Protein AF-A0A369UGN6-F1 (afdb_monomer)

Radius of gyration: 40.47 Å; Cα contacts (8 Å, |Δi|>4): 40; chains: 1; bounding box: 70×68×97 Å

InterPro domains:
  IPR021104 KfrA, N-terminal DNA-binding domain [PF11740] (6-110)

pLDDT: mean 73.73, std 23.15, range [31.53, 98.19]

Secondary structure (DSSP, 8-state):
---PPPHHHHHHHHHHHHHTT----HHHHHHHHS---HHHHHHHHHHHHHHHHHHHHHHHS--S--HHHHHHHHHHHHHHHHHHHHHHHHHHHHHHHHHHHHHHHHHHHHHHHHHHS---------------PPP--TT----S--S--SS------STT------------

Solvent-accessible surface area (backbone atoms only — not comparable to full-atom values): 11124 Å² total; per-residue (Å²): 132,86,84,73,77,53,64,66,60,53,45,52,47,37,50,54,30,48,75,71,76,38,83,73,41,65,67,59,46,36,67,74,63,74,58,70,57,69,71,58,48,46,55,46,50,51,52,44,51,52,55,48,52,50,51,49,49,56,66,67,51,59,74,82,65,54,68,66,60,56,51,52,52,51,50,53,50,52,51,52,50,54,50,52,52,51,53,52,50,53,54,52,50,51,53,51,50,53,51,51,51,55,53,49,49,56,51,48,53,52,51,52,50,57,68,71,48,73,84,74,69,77,75,72,77,79,74,75,94,63,100,66,83,80,81,84,65,92,86,64,93,72,79,94,73,90,84,76,89,85,68,96,70,83,87,78,93,63,102,81,79,88,77,87,79,87,78,87,80,81,88,131

Structure (mmCIF, N/CA/C/O backbone):
data_AF-A0A369UGN6-F1
#
_entry.id   AF-A0A369UGN6-F1
#
loop_
_atom_site.group_PDB
_atom_site.id
_atom_site.type_symbol
_atom_site.label_atom_id
_atom_site.label_alt_id
_atom_site.label_comp_id
_atom_site.label_asym_id
_atom_site.label_entity_id
_atom_site.label_seq_id
_atom_site.pdbx_PDB_ins_code
_atom_site.Cartn_x
_atom_site.Cartn_y
_atom_site.Cartn_z
_atom_site.occupancy
_atom_site.B_iso_or_equiv
_atom_site.auth_seq_id
_atom_site.auth_comp_id
_atom_site.auth_asym_id
_atom_site.auth_atom_id
_atom_site.pdbx_PDB_model_num
ATOM 1 N N . MET A 1 1 ? -44.239 6.455 19.310 1.00 40.25 1 MET A N 1
ATOM 2 C CA . MET A 1 1 ? -43.033 6.212 20.136 1.00 40.25 1 MET A CA 1
ATOM 3 C C . MET A 1 1 ? -41.818 6.667 19.340 1.00 40.25 1 MET A C 1
ATOM 5 O O . MET A 1 1 ? -41.743 6.279 18.177 1.00 40.25 1 MET A O 1
ATOM 9 N N . PRO A 1 2 ? -40.906 7.496 19.875 1.00 49.09 2 PRO A N 1
ATOM 10 C CA . PRO A 1 2 ? -39.708 7.863 19.132 1.00 49.09 2 PRO A CA 1
ATOM 11 C C . PRO A 1 2 ? -38.795 6.634 19.076 1.00 49.09 2 PRO A C 1
ATOM 13 O O . PRO A 1 2 ? -38.383 6.126 20.117 1.00 49.09 2 PRO A O 1
ATOM 16 N N . ARG A 1 3 ? -38.507 6.122 17.874 1.00 63.69 3 ARG A N 1
ATOM 17 C CA . ARG A 1 3 ? -37.466 5.102 17.685 1.00 63.69 3 ARG A CA 1
ATOM 18 C C . ARG A 1 3 ? -36.120 5.766 17.961 1.00 63.69 3 ARG A C 1
ATOM 20 O O . ARG A 1 3 ? -35.604 6.494 17.117 1.00 63.69 3 ARG A O 1
ATOM 27 N N . GLY A 1 4 ? -35.604 5.570 19.170 1.00 75.88 4 GLY A N 1
ATOM 28 C CA . GLY A 1 4 ? -34.236 5.936 19.512 1.00 75.88 4 GLY A CA 1
ATOM 29 C C . GLY A 1 4 ? -33.244 5.169 18.639 1.00 75.88 4 GLY A C 1
ATOM 30 O O . GLY A 1 4 ? -33.529 4.057 18.193 1.00 75.88 4 GLY A O 1
ATOM 31 N N . ILE A 1 5 ? -32.095 5.783 18.379 1.00 87.19 5 ILE A N 1
ATOM 32 C CA . ILE A 1 5 ? -30.998 5.140 17.652 1.00 87.19 5 ILE A CA 1
ATOM 33 C C . ILE A 1 5 ? -30.283 4.187 18.611 1.00 87.19 5 ILE A C 1
ATOM 35 O O . ILE A 1 5 ? -30.122 4.504 19.792 1.00 87.19 5 ILE A O 1
ATOM 39 N N . THR A 1 6 ? -29.859 3.037 18.101 1.00 90.62 6 THR A N 1
ATOM 40 C CA . THR A 1 6 ? -29.140 2.018 18.879 1.00 90.62 6 THR A CA 1
ATOM 41 C C . THR A 1 6 ? -27.633 2.094 18.639 1.00 90.62 6 THR A C 1
ATOM 43 O O . THR A 1 6 ? -27.181 2.606 17.610 1.00 90.62 6 THR A O 1
ATOM 46 N N . GLN A 1 7 ? -26.845 1.584 19.589 1.00 91.19 7 GLN A N 1
ATOM 47 C CA . GLN A 1 7 ? -25.385 1.542 19.471 1.00 91.19 7 GLN A CA 1
ATOM 48 C C . GLN A 1 7 ? -24.964 0.658 18.289 1.00 91.19 7 GLN A C 1
ATOM 50 O O . GLN A 1 7 ? -24.044 1.004 17.555 1.00 91.19 7 GLN A O 1
ATOM 55 N N . GLU A 1 8 ? -25.667 -0.450 18.069 1.00 90.00 8 GLU A N 1
ATOM 56 C CA . GLU A 1 8 ? -25.400 -1.427 17.015 1.00 90.00 8 GLU A CA 1
ATOM 57 C C . GLU A 1 8 ? -25.559 -0.804 15.625 1.00 90.00 8 GLU A C 1
ATOM 59 O O . GLU A 1 8 ? -24.724 -1.025 14.751 1.00 90.00 8 GLU A O 1
ATOM 64 N N . GLN A 1 9 ? -26.585 0.032 15.432 1.00 91.31 9 GLN A N 1
ATOM 65 C CA . GLN A 1 9 ? -26.803 0.761 14.179 1.00 91.31 9 GLN A CA 1
ATOM 66 C C . GLN A 1 9 ? -25.670 1.746 13.877 1.00 91.31 9 GLN A C 1
ATOM 68 O O . GLN A 1 9 ? -25.206 1.822 12.739 1.00 91.31 9 GLN A O 1
ATOM 73 N N . VAL A 1 10 ? -25.199 2.482 14.889 1.00 92.31 10 VAL A N 1
ATOM 74 C CA . VAL A 1 10 ? -24.070 3.414 14.739 1.00 92.31 10 VAL A CA 1
ATOM 75 C C . VAL A 1 10 ? -22.779 2.657 14.450 1.00 92.31 10 VAL A C 1
ATOM 77 O O . VAL A 1 10 ? -22.051 3.036 13.535 1.00 92.31 10 VAL A O 1
ATOM 80 N N . SER A 1 11 ? -22.521 1.566 15.170 1.00 92.19 11 SER A N 1
ATOM 81 C CA . SER A 1 11 ? -21.357 0.707 14.947 1.00 92.19 11 SER A CA 1
ATOM 82 C C . SER A 1 11 ? -21.363 0.091 13.545 1.00 92.19 11 SER A C 1
ATOM 84 O O . SER A 1 11 ? -20.337 0.103 12.873 1.00 92.19 11 SER A O 1
ATOM 86 N N . ALA A 1 12 ? -22.511 -0.396 13.062 1.00 93.19 12 ALA A N 1
ATOM 87 C CA . ALA A 1 12 ? -22.642 -0.960 11.719 1.00 93.19 12 ALA A CA 1
ATOM 88 C C . ALA A 1 12 ? -22.396 0.092 10.626 1.00 93.19 12 ALA A C 1
ATOM 90 O O . ALA A 1 12 ? -21.647 -0.164 9.683 1.00 93.19 12 ALA A O 1
ATOM 91 N N . ALA A 1 13 ? -22.961 1.295 10.777 1.00 92.75 13 ALA A N 1
ATOM 92 C CA . ALA A 1 13 ? -22.719 2.403 9.856 1.00 92.75 13 ALA A CA 1
ATOM 93 C C . ALA A 1 13 ? -21.247 2.853 9.873 1.00 92.75 13 ALA A C 1
ATOM 95 O O . ALA A 1 13 ? -20.658 3.087 8.819 1.00 92.75 13 ALA A O 1
ATOM 96 N N . ALA A 1 14 ? -20.628 2.935 11.054 1.00 93.12 14 ALA A N 1
ATOM 97 C CA . ALA A 1 14 ? -19.217 3.279 11.192 1.00 93.12 14 ALA A CA 1
ATOM 98 C C . ALA A 1 14 ? -18.305 2.220 10.552 1.00 93.12 14 ALA A C 1
ATOM 100 O O . ALA A 1 14 ? -17.388 2.577 9.815 1.00 93.12 14 ALA A O 1
ATOM 101 N N . ASN A 1 15 ? -18.594 0.932 10.758 1.00 92.69 15 ASN A N 1
ATOM 102 C CA . ASN A 1 15 ? -17.862 -0.168 10.131 1.00 92.69 15 ASN A CA 1
ATOM 103 C C . ASN A 1 15 ? -17.975 -0.122 8.601 1.00 92.69 15 ASN A C 1
ATOM 105 O O . ASN A 1 15 ? -16.963 -0.248 7.920 1.00 92.69 15 ASN A O 1
ATOM 109 N N . ALA A 1 16 ? -19.172 0.129 8.059 1.00 92.88 16 ALA A N 1
ATOM 110 C CA . ALA A 1 16 ? -19.377 0.256 6.616 1.00 92.88 16 ALA A CA 1
ATOM 111 C C . ALA A 1 16 ? -18.557 1.409 6.006 1.00 92.88 16 ALA A C 1
ATOM 113 O O . ALA A 1 16 ? -17.966 1.247 4.939 1.00 92.88 16 ALA A O 1
ATOM 114 N N . LEU A 1 17 ? -18.466 2.548 6.703 1.00 92.69 17 LEU A N 1
ATOM 115 C CA . LEU A 1 17 ? -17.629 3.676 6.281 1.00 92.69 17 LEU A CA 1
ATOM 116 C C . LEU A 1 17 ? -16.137 3.318 6.309 1.00 92.69 17 LEU A C 1
ATOM 118 O O . LEU A 1 17 ? -15.431 3.584 5.340 1.00 92.69 17 LEU A O 1
ATOM 122 N N . VAL A 1 18 ? -15.667 2.660 7.372 1.00 91.69 18 VAL A N 1
ATOM 123 C CA . VAL A 1 18 ? -14.266 2.220 7.478 1.00 91.69 18 VAL A CA 1
ATOM 124 C C . VAL A 1 18 ? -13.908 1.220 6.379 1.00 91.69 18 VAL A C 1
ATOM 126 O O . VAL A 1 18 ? -12.856 1.357 5.759 1.00 91.69 18 VAL A O 1
ATOM 129 N N . SER A 1 19 ? -14.780 0.250 6.087 1.00 89.69 19 SER A N 1
ATOM 130 C CA . SER A 1 19 ? -14.571 -0.716 5.000 1.00 89.69 19 SER A CA 1
ATOM 131 C C . SER A 1 19 ? -14.514 -0.058 3.620 1.00 89.69 19 SER A C 1
ATOM 133 O O . SER A 1 19 ? -13.824 -0.558 2.738 1.00 89.69 19 SER A O 1
ATOM 135 N N . ALA A 1 20 ? -15.189 1.078 3.439 1.00 90.00 20 ALA A N 1
ATOM 136 C CA . ALA A 1 20 ? -15.112 1.885 2.225 1.00 90.00 20 ALA A CA 1
ATOM 137 C C . ALA A 1 20 ? -13.863 2.796 2.163 1.00 90.00 20 ALA A C 1
ATOM 139 O O . ALA A 1 20 ? -13.694 3.526 1.190 1.00 90.00 20 ALA A O 1
ATOM 140 N N . GLY A 1 21 ? -12.992 2.779 3.182 1.00 90.31 21 GLY A N 1
ATOM 141 C CA . GLY A 1 21 ? -11.828 3.669 3.287 1.00 90.31 21 GLY A CA 1
ATOM 142 C C . GLY A 1 21 ? -12.172 5.093 3.737 1.00 90.31 21 GLY A C 1
ATOM 143 O O . GLY A 1 21 ? -11.333 5.991 3.685 1.00 90.31 21 GLY A O 1
ATOM 144 N N . ASP A 1 22 ? -13.404 5.308 4.192 1.00 89.62 22 ASP A N 1
ATOM 145 C CA . ASP A 1 22 ? -13.952 6.607 4.540 1.00 89.62 22 ASP A CA 1
ATOM 146 C C . AS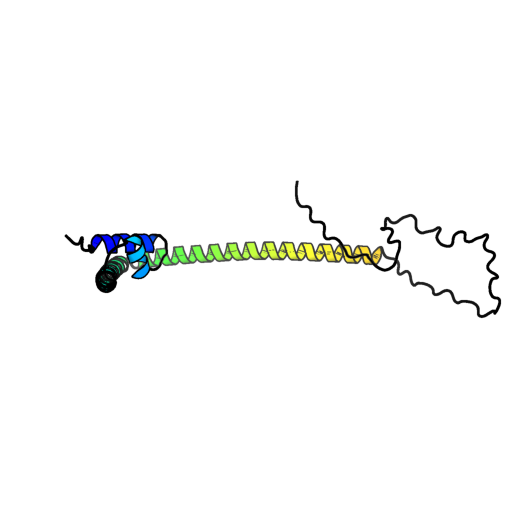P A 1 22 ? -13.892 6.872 6.052 1.00 89.62 22 ASP A C 1
ATOM 148 O O . ASP A 1 22 ? -14.117 5.994 6.886 1.00 89.62 22 ASP A O 1
ATOM 152 N N . LYS A 1 23 ? -13.634 8.128 6.444 1.00 88.12 23 LYS A N 1
ATOM 153 C CA . LYS A 1 23 ? -13.581 8.507 7.868 1.00 88.12 23 LYS A CA 1
ATOM 154 C C . LYS A 1 23 ? -14.997 8.525 8.471 1.00 88.12 23 LYS A C 1
ATOM 156 O O . LYS A 1 23 ? -15.828 9.300 7.987 1.00 88.12 23 LYS A O 1
ATOM 161 N N . PRO A 1 24 ? -15.276 7.774 9.555 1.00 88.75 24 PRO A N 1
ATOM 162 C CA . PRO A 1 24 ? -16.578 7.793 10.212 1.00 88.75 24 PRO A CA 1
ATOM 163 C C . PRO A 1 24 ? -16.757 9.100 10.999 1.00 88.75 24 PRO A C 1
ATOM 165 O O . PRO A 1 24 ? -16.254 9.270 12.117 1.00 88.75 24 PRO A O 1
ATOM 168 N N . THR A 1 25 ? -17.450 10.059 10.383 1.00 92.44 25 THR A N 1
ATOM 169 C CA . THR A 1 25 ? -17.846 11.336 10.992 1.00 92.44 25 THR A CA 1
ATOM 170 C C . THR A 1 25 ? -19.315 11.305 11.408 1.00 92.44 25 THR A C 1
ATOM 172 O O . THR A 1 25 ? -20.121 10.569 10.839 1.00 92.44 25 THR A O 1
ATOM 175 N N . VAL A 1 26 ? -19.676 12.134 12.393 1.00 90.69 26 VAL A N 1
ATOM 176 C CA . VAL A 1 26 ? -21.054 12.236 12.912 1.00 90.69 26 VAL A CA 1
ATOM 177 C C . VAL A 1 26 ? -22.048 12.534 11.788 1.00 90.69 26 VAL A C 1
ATOM 179 O O . VAL A 1 26 ? -23.116 11.933 11.735 1.00 90.69 26 VAL A O 1
ATOM 182 N N . GLU A 1 27 ? -21.673 13.410 10.858 1.00 91.25 27 GLU A N 1
ATOM 183 C CA . GLU A 1 27 ? -22.516 13.780 9.723 1.00 91.25 27 GLU A CA 1
ATOM 184 C C . GLU A 1 27 ? -22.739 12.609 8.756 1.00 91.25 27 GLU A C 1
ATOM 186 O O . GLU A 1 27 ? -23.880 12.311 8.420 1.00 91.25 27 GLU A O 1
ATOM 191 N N . LYS A 1 28 ? -21.685 11.867 8.385 1.00 89.81 28 LYS A N 1
ATOM 192 C CA . LYS A 1 28 ? -21.809 10.698 7.494 1.00 89.81 28 LYS A CA 1
ATOM 193 C C . LYS A 1 28 ? -22.661 9.588 8.108 1.00 89.81 28 LYS A C 1
ATOM 195 O O . LYS A 1 28 ? -23.471 8.971 7.425 1.00 89.81 28 LYS A O 1
ATOM 200 N N . ILE A 1 29 ? -22.519 9.359 9.411 1.00 91.06 29 ILE A N 1
ATOM 201 C CA . ILE A 1 29 ? -23.328 8.366 10.127 1.00 91.06 29 ILE A CA 1
ATOM 202 C C . ILE A 1 29 ? -24.792 8.804 10.188 1.00 91.06 29 ILE A C 1
ATOM 204 O O . ILE A 1 29 ? -25.690 7.989 9.989 1.00 91.06 29 ILE A O 1
ATOM 208 N N . ARG A 1 30 ? -25.055 10.096 10.411 1.00 90.00 30 ARG A N 1
ATOM 209 C CA . ARG A 1 30 ? -26.418 10.639 10.371 1.00 90.00 30 ARG A CA 1
ATOM 210 C C . ARG A 1 30 ? -27.035 10.559 8.982 1.00 90.00 30 ARG A C 1
ATOM 212 O O . ARG A 1 30 ? -28.212 10.239 8.891 1.00 90.00 30 ARG A O 1
ATOM 219 N N . GLN A 1 31 ? -26.265 10.800 7.925 1.00 89.00 31 GLN A N 1
ATOM 220 C CA . GLN A 1 31 ? -26.724 10.619 6.546 1.00 89.00 31 GLN A CA 1
ATOM 221 C C . GLN A 1 31 ? -27.073 9.155 6.257 1.00 89.00 31 GLN A C 1
ATOM 223 O O . GLN A 1 31 ? -28.101 8.888 5.644 1.00 89.00 31 GLN A O 1
ATOM 228 N N . ALA A 1 32 ? -26.270 8.211 6.756 1.00 85.94 32 ALA A N 1
ATOM 229 C CA . ALA A 1 32 ? -26.523 6.782 6.592 1.00 85.94 32 ALA A CA 1
ATOM 230 C C . ALA A 1 32 ? -27.757 6.288 7.372 1.00 85.94 32 ALA A C 1
ATOM 232 O O . ALA A 1 32 ? -28.483 5.423 6.892 1.00 85.94 32 ALA A O 1
ATOM 233 N N . LEU A 1 33 ? -27.998 6.822 8.574 1.00 85.81 33 LEU A N 1
ATOM 234 C CA . LEU A 1 33 ? -29.090 6.377 9.448 1.00 85.81 33 LEU A CA 1
ATOM 235 C C . LEU A 1 33 ? -30.385 7.187 9.280 1.00 85.81 33 LEU A C 1
ATOM 237 O O . LEU A 1 33 ? -31.457 6.696 9.623 1.00 85.81 33 LEU A O 1
ATOM 241 N N . GLY A 1 34 ? -30.313 8.431 8.803 1.00 81.56 34 GLY A N 1
ATOM 242 C CA . GLY A 1 34 ? -31.458 9.330 8.615 1.00 81.56 34 GLY A CA 1
ATOM 243 C C . GLY A 1 34 ? -32.152 9.799 9.906 1.00 81.56 34 GLY A C 1
ATOM 244 O O . GLY A 1 34 ? -33.126 10.544 9.843 1.00 81.56 34 GLY A O 1
ATOM 245 N N . THR A 1 35 ? -31.679 9.382 11.086 1.00 78.50 35 THR A N 1
ATOM 246 C CA . THR A 1 35 ? -32.276 9.688 12.397 1.00 78.50 35 THR A CA 1
ATOM 247 C C . THR A 1 35 ? -31.206 9.824 13.488 1.00 78.50 35 THR A C 1
ATOM 249 O O . THR A 1 35 ? -30.102 9.293 13.366 1.00 78.50 35 THR A O 1
ATOM 252 N N . GLY A 1 36 ? -31.532 10.552 14.562 1.00 78.19 36 GLY A N 1
ATOM 253 C CA . GLY A 1 36 ? -30.672 10.756 15.730 1.00 78.19 36 GLY A CA 1
ATOM 254 C C . GLY A 1 36 ? -30.215 12.197 15.932 1.00 78.19 36 GLY A C 1
ATOM 255 O O . GLY A 1 36 ? -29.817 12.889 14.992 1.00 78.19 36 GLY A O 1
ATOM 256 N N . SER A 1 37 ? -30.240 12.639 17.192 1.00 83.88 37 SER A N 1
ATOM 257 C CA . SER A 1 37 ? -29.611 13.899 17.593 1.00 83.88 37 SER A CA 1
ATOM 258 C C . SER A 1 37 ? -28.089 13.787 17.436 1.00 83.88 37 SER A C 1
ATOM 260 O O . SER A 1 37 ? -27.526 12.752 17.815 1.00 83.88 37 SER A O 1
ATOM 262 N N . PRO A 1 38 ? -27.401 14.829 16.931 1.00 86.69 38 PRO A N 1
ATOM 263 C CA . PRO A 1 38 ? -25.947 14.820 16.802 1.00 86.69 38 PRO A CA 1
ATOM 264 C C . PRO A 1 38 ? -25.239 14.477 18.118 1.00 86.69 38 PRO A C 1
ATOM 266 O O . PRO A 1 38 ? -24.284 13.711 18.103 1.00 86.69 38 PRO A O 1
ATOM 269 N N . ASN A 1 39 ? -25.766 14.918 19.263 1.00 88.06 39 ASN A N 1
ATOM 270 C CA . ASN A 1 39 ? -25.179 14.609 20.572 1.00 88.06 39 ASN A CA 1
ATOM 271 C C . ASN A 1 39 ? -25.222 13.108 20.900 1.00 88.06 39 ASN A C 1
ATOM 273 O O . ASN A 1 39 ? -24.287 12.567 21.489 1.00 88.06 39 ASN A O 1
ATOM 277 N N . THR A 1 40 ? -26.293 12.416 20.504 1.00 90.38 40 THR A N 1
ATOM 278 C CA . THR A 1 40 ? -26.429 10.971 20.724 1.00 90.38 40 THR A CA 1
ATOM 279 C C . THR A 1 40 ? -25.467 10.193 19.835 1.00 90.38 40 THR A C 1
ATOM 281 O O . THR A 1 40 ? -24.801 9.282 20.324 1.00 90.38 40 THR A O 1
ATOM 284 N N . VAL A 1 41 ? -25.357 10.580 18.560 1.00 90.69 41 VAL A N 1
ATOM 285 C CA . VAL A 1 41 ? -24.449 9.943 17.597 1.00 90.69 41 VAL A CA 1
ATOM 286 C C . VAL A 1 41 ? -22.994 10.146 18.008 1.00 90.69 41 VAL A C 1
ATOM 288 O O . VAL A 1 41 ? -22.244 9.180 17.980 1.00 90.69 41 VAL A O 1
ATOM 291 N N . THR A 1 42 ? -22.602 11.347 18.448 1.00 92.69 42 THR A N 1
ATOM 292 C CA . THR A 1 42 ? -21.240 11.613 18.944 1.00 92.69 42 THR A CA 1
ATOM 293 C C . THR A 1 42 ? -20.872 10.663 20.080 1.00 92.69 42 THR A C 1
ATOM 295 O O . THR A 1 42 ? -19.875 9.957 19.980 1.00 92.69 42 THR A O 1
ATOM 298 N N . ARG A 1 43 ? -21.724 10.557 21.110 1.00 93.12 43 ARG A N 1
ATOM 299 C CA . ARG A 1 43 ? -21.479 9.662 22.252 1.00 93.12 43 ARG A CA 1
ATOM 300 C C . ARG A 1 43 ? -21.319 8.202 21.818 1.00 93.12 43 ARG A C 1
ATOM 302 O O . ARG A 1 43 ? -20.386 7.536 22.248 1.00 93.12 43 ARG A O 1
ATOM 309 N N . MET A 1 44 ? -22.225 7.710 20.972 1.00 93.25 44 MET A N 1
ATOM 310 C CA . MET A 1 44 ? -22.191 6.323 20.492 1.00 93.25 44 MET A CA 1
ATOM 311 C C . MET A 1 44 ? -20.983 6.053 19.589 1.00 93.25 44 MET A C 1
ATOM 313 O O . MET A 1 44 ? -20.377 4.984 19.654 1.00 93.25 44 MET A O 1
ATOM 317 N N . LEU A 1 45 ? -20.599 7.033 18.772 1.00 93.56 45 LEU A N 1
ATOM 318 C CA . LEU A 1 45 ? -19.421 6.961 17.920 1.00 93.56 45 LEU A CA 1
ATOM 319 C C . LEU A 1 45 ? -18.132 6.917 18.745 1.00 93.56 45 LEU A C 1
ATOM 321 O O . LEU A 1 45 ? -17.232 6.150 18.417 1.00 93.56 45 LEU A O 1
ATOM 325 N N . ASP A 1 46 ? -18.046 7.690 19.825 1.00 93.62 46 ASP A N 1
ATOM 326 C CA . ASP A 1 46 ? -16.889 7.663 20.720 1.00 93.62 46 ASP A CA 1
ATOM 327 C C . ASP A 1 46 ? -16.785 6.332 21.475 1.00 93.62 46 ASP A C 1
ATOM 329 O O . ASP A 1 46 ? -15.691 5.778 21.585 1.00 93.62 46 ASP A O 1
ATOM 333 N N . THR A 1 47 ? -17.912 5.748 21.901 1.00 93.56 47 THR A N 1
ATOM 334 C CA . THR A 1 47 ? -17.936 4.378 22.441 1.00 93.56 47 THR A CA 1
ATOM 335 C C . THR A 1 47 ? -17.425 3.363 21.417 1.00 93.56 47 THR A C 1
ATOM 337 O O . THR A 1 47 ? -16.549 2.563 21.740 1.00 93.56 47 THR A O 1
ATOM 340 N N . TRP A 1 48 ? -17.902 3.431 20.169 1.00 94.56 48 TRP A N 1
ATOM 341 C CA . TRP A 1 48 ? -17.425 2.554 19.095 1.00 94.56 48 TRP A CA 1
ATOM 342 C C . TRP A 1 48 ? -15.916 2.720 18.853 1.00 94.56 48 TRP A C 1
ATOM 344 O O . TRP A 1 48 ? -15.195 1.723 18.801 1.00 94.56 48 TRP A O 1
ATOM 354 N N . ARG A 1 49 ? -15.402 3.959 18.807 1.00 92.75 49 ARG A N 1
ATOM 355 C CA . ARG A 1 49 ? -13.957 4.233 18.673 1.00 92.75 49 ARG A CA 1
ATOM 356 C C . ARG A 1 49 ? -13.151 3.637 19.824 1.00 92.75 49 ARG A C 1
ATOM 358 O O . ARG A 1 49 ? -12.084 3.087 19.576 1.00 92.75 49 ARG A O 1
ATOM 365 N N . GLY A 1 50 ? -13.655 3.724 21.055 1.00 91.62 50 GLY A N 1
ATOM 366 C CA . GLY A 1 50 ? -13.026 3.114 22.228 1.00 91.62 50 GLY A CA 1
ATOM 367 C C . GLY A 1 50 ? -12.927 1.593 22.103 1.00 91.62 50 GLY A C 1
ATOM 368 O O . GLY A 1 50 ? -11.842 1.037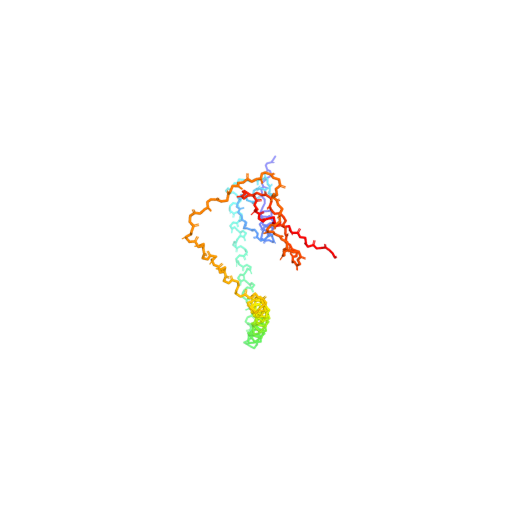 22.257 1.00 91.62 50 GLY A O 1
ATOM 369 N N . THR A 1 51 ? -14.029 0.929 21.735 1.00 89.25 51 THR A N 1
ATOM 370 C CA . THR A 1 51 ? -14.040 -0.531 21.521 1.00 89.25 51 THR A CA 1
ATOM 371 C C . THR A 1 51 ? -13.124 -0.952 20.375 1.00 89.25 51 THR A C 1
ATOM 373 O O . THR A 1 51 ? -12.390 -1.929 20.495 1.00 89.25 51 THR A O 1
ATOM 376 N N . LEU A 1 52 ? -13.093 -0.176 19.287 1.00 87.12 52 LEU A N 1
ATOM 377 C CA . LEU A 1 52 ? -12.206 -0.423 18.157 1.00 87.12 52 LEU A CA 1
ATOM 378 C C . LEU A 1 52 ? -10.739 -0.269 18.562 1.00 87.12 52 LEU A C 1
ATOM 380 O O . LEU A 1 52 ? -9.923 -1.105 18.197 1.00 87.12 52 LEU A O 1
ATOM 384 N N . ALA A 1 53 ? -10.396 0.768 19.328 1.00 82.69 53 ALA A N 1
ATOM 385 C CA . ALA A 1 53 ? -9.037 0.975 19.814 1.00 82.69 53 ALA A CA 1
ATOM 386 C C . ALA A 1 53 ? -8.581 -0.171 20.727 1.00 82.69 53 ALA A C 1
ATOM 388 O O . ALA A 1 53 ? -7.446 -0.620 20.599 1.00 82.69 53 ALA A O 1
ATOM 389 N N . GLN A 1 54 ? -9.462 -0.679 21.591 1.00 83.88 54 GLN A N 1
ATOM 390 C CA . GLN A 1 54 ? -9.166 -1.834 22.435 1.00 83.88 54 GLN A CA 1
ATOM 391 C C . GLN A 1 54 ? -8.959 -3.105 21.601 1.00 83.88 54 GLN A C 1
ATOM 393 O O . GLN A 1 54 ? -7.939 -3.767 21.756 1.00 83.88 54 GLN A O 1
ATOM 398 N N . HIS A 1 55 ? -9.863 -3.409 20.666 1.00 81.62 55 HIS A N 1
ATOM 399 C CA . HIS A 1 55 ? -9.705 -4.560 19.775 1.00 81.62 55 HIS A CA 1
ATOM 400 C C . HIS A 1 55 ? -8.448 -4.456 18.909 1.00 81.62 55 HIS A C 1
ATOM 402 O O . HIS A 1 55 ? -7.727 -5.433 18.750 1.00 81.62 55 HIS A O 1
ATOM 408 N N . LEU A 1 56 ? -8.136 -3.272 18.378 1.00 79.44 56 LEU A N 1
ATOM 409 C CA . LEU A 1 56 ? -6.893 -3.046 17.644 1.00 79.44 56 LEU A CA 1
ATOM 410 C C . LEU A 1 56 ? -5.680 -3.236 18.549 1.00 79.44 56 LEU A C 1
ATOM 412 O O . LEU A 1 56 ? -4.711 -3.845 18.121 1.00 79.44 56 LEU A O 1
ATOM 416 N N . GLN A 1 57 ? -5.723 -2.770 19.797 1.00 72.75 57 GLN A N 1
ATOM 417 C CA . GLN A 1 57 ? -4.657 -3.030 20.761 1.00 72.75 57 GLN A CA 1
ATOM 418 C C . GLN A 1 57 ? -4.515 -4.522 21.064 1.00 72.75 57 GLN A C 1
ATOM 420 O O . GLN A 1 57 ? -3.389 -4.995 21.136 1.00 72.75 57 GLN A O 1
ATOM 425 N N . GLU A 1 58 ? -5.609 -5.270 21.195 1.00 72.81 58 GLU A N 1
ATOM 426 C CA . GLU A 1 58 ? -5.602 -6.726 21.386 1.00 72.81 58 GLU A CA 1
ATOM 427 C C . GLU A 1 58 ? -5.037 -7.466 20.164 1.00 72.81 58 GLU A C 1
ATOM 429 O O . GLU A 1 58 ? -4.242 -8.385 20.325 1.00 72.81 58 GLU A O 1
ATOM 434 N N . VAL A 1 59 ? -5.373 -7.033 18.945 1.00 67.19 59 VAL A N 1
ATOM 435 C CA . VAL A 1 59 ? -4.836 -7.599 17.694 1.00 67.19 59 VAL A CA 1
ATOM 436 C C . VAL A 1 59 ? -3.358 -7.238 17.500 1.00 67.19 59 VAL A C 1
ATOM 438 O O . VAL A 1 59 ? -2.569 -8.063 17.047 1.00 67.19 59 VAL A O 1
ATOM 441 N N . ILE A 1 60 ? -2.963 -6.010 17.851 1.00 63.19 60 ILE A N 1
ATOM 442 C CA . ILE A 1 60 ? -1.578 -5.518 17.765 1.00 63.19 60 ILE A CA 1
ATOM 443 C C . ILE A 1 60 ? -0.717 -6.078 18.901 1.00 63.19 60 ILE A C 1
ATOM 445 O O . ILE A 1 60 ? 0.503 -6.172 18.750 1.00 63.19 60 ILE A O 1
ATOM 449 N N . ARG A 1 61 ? -1.320 -6.508 20.018 1.00 61.03 61 ARG A N 1
ATOM 450 C CA . ARG A 1 61 ? -0.681 -7.401 20.989 1.00 61.03 61 ARG A CA 1
ATOM 451 C C . ARG A 1 61 ? -0.502 -8.769 20.336 1.00 61.03 61 ARG A C 1
ATOM 453 O O . ARG A 1 61 ? -1.155 -9.742 20.694 1.00 61.03 61 ARG A O 1
ATOM 460 N N . LEU A 1 62 ? 0.432 -8.825 19.388 1.00 57.31 62 LEU A N 1
ATOM 461 C CA . LEU A 1 62 ? 1.029 -10.043 18.875 1.00 57.31 62 LEU A CA 1
ATOM 462 C C . LEU A 1 62 ? 1.347 -10.923 20.096 1.00 57.31 62 LEU A C 1
ATOM 464 O O . LEU A 1 62 ? 2.139 -10.491 20.943 1.00 57.31 62 LEU A O 1
ATOM 468 N N . PRO A 1 63 ? 0.697 -12.092 20.256 1.00 62.50 63 PRO A N 1
ATOM 469 C CA . PRO A 1 63 ? 0.931 -12.955 21.404 1.00 62.50 63 PRO A CA 1
ATOM 470 C C . PRO A 1 63 ? 2.401 -13.336 21.372 1.00 62.50 63 PRO A C 1
ATOM 472 O O . PRO A 1 63 ? 2.788 -14.016 20.432 1.00 62.50 63 PRO A O 1
ATOM 475 N N . ASN A 1 64 ? 3.187 -12.814 22.327 1.00 64.88 64 ASN A N 1
ATOM 476 C CA . ASN A 1 64 ? 4.643 -12.958 22.475 1.00 64.88 64 ASN A CA 1
ATOM 477 C C . ASN A 1 64 ? 5.291 -13.718 21.306 1.00 64.88 64 ASN A C 1
ATOM 479 O O . ASN A 1 64 ? 5.576 -14.911 21.422 1.00 64.88 64 ASN A O 1
ATOM 483 N N . VAL A 1 65 ? 5.376 -13.066 20.139 1.00 66.38 65 VAL A N 1
ATOM 484 C CA . VAL A 1 65 ? 5.771 -13.765 18.915 1.00 66.38 65 VAL A CA 1
ATOM 485 C C . VAL A 1 65 ? 7.216 -14.208 19.107 1.00 66.38 65 VAL A C 1
ATOM 487 O O . VAL A 1 65 ? 8.041 -13.363 19.468 1.00 66.38 65 VAL A O 1
ATOM 490 N N . PRO A 1 66 ? 7.531 -15.504 18.909 1.00 78.38 66 PRO A N 1
ATOM 491 C CA . PRO A 1 66 ? 8.889 -15.987 19.076 1.00 78.38 66 PRO A CA 1
ATOM 492 C C . PRO A 1 66 ? 9.845 -15.142 18.227 1.00 78.38 66 PRO A C 1
ATOM 494 O O . PRO A 1 66 ? 9.501 -14.800 17.086 1.00 78.38 66 PRO A O 1
ATOM 497 N N . PRO A 1 67 ? 11.020 -14.768 18.756 1.00 75.56 67 PRO A N 1
ATOM 498 C CA . PRO A 1 67 ? 11.962 -13.916 18.037 1.00 75.56 67 PRO A CA 1
ATOM 499 C C . PRO A 1 67 ? 12.312 -14.487 16.655 1.00 75.56 67 PRO A C 1
ATOM 501 O O . PRO A 1 67 ? 12.516 -13.726 15.713 1.00 75.56 67 PRO A O 1
ATOM 504 N N . GLU A 1 68 ? 12.279 -15.809 16.494 1.00 82.62 68 GLU A N 1
ATOM 505 C CA . GLU A 1 68 ? 12.503 -16.523 15.237 1.00 82.62 68 GLU A CA 1
ATOM 506 C C . GLU A 1 68 ? 11.468 -16.157 14.164 1.00 82.62 68 GLU A C 1
ATOM 508 O O . GLU A 1 68 ? 11.824 -15.935 13.007 1.00 82.62 68 GLU A O 1
ATOM 513 N N . ALA A 1 69 ? 10.192 -16.037 14.537 1.00 85.56 69 ALA A N 1
ATOM 514 C CA . ALA A 1 69 ? 9.137 -15.639 13.609 1.00 85.56 69 ALA A CA 1
ATOM 515 C C . ALA A 1 69 ? 9.284 -14.165 13.201 1.00 85.56 69 ALA A C 1
ATOM 517 O O . ALA A 1 69 ? 9.124 -13.833 12.028 1.00 85.56 69 ALA A O 1
ATOM 518 N N . GLY A 1 70 ? 9.662 -13.287 14.138 1.00 82.38 70 GLY A N 1
ATOM 519 C CA . GLY A 1 70 ? 9.975 -11.888 13.831 1.00 82.38 70 GLY A CA 1
ATOM 520 C C . GLY A 1 70 ? 11.134 -11.749 12.839 1.00 82.38 70 GLY A C 1
ATOM 521 O O . GLY A 1 70 ? 11.030 -10.998 11.869 1.00 82.38 70 GLY A O 1
ATOM 522 N N . GLN A 1 71 ? 12.206 -12.523 13.033 1.00 83.75 71 GLN A N 1
ATOM 523 C CA . GLN A 1 71 ? 13.344 -12.570 12.109 1.00 83.75 71 GLN A CA 1
ATOM 524 C C . GLN A 1 71 ? 12.943 -13.109 10.729 1.00 83.75 71 GLN A C 1
ATOM 526 O O . GLN A 1 71 ? 13.341 -12.543 9.713 1.00 83.75 71 GLN A O 1
ATOM 531 N N . ALA A 1 72 ? 12.104 -14.147 10.671 1.00 90.56 72 ALA A N 1
ATOM 532 C CA . ALA A 1 72 ? 11.608 -14.684 9.405 1.00 90.56 72 ALA A CA 1
ATOM 533 C C . ALA A 1 72 ? 10.815 -13.635 8.606 1.00 90.56 72 ALA A C 1
ATOM 535 O O . ALA A 1 72 ? 11.048 -13.466 7.410 1.00 90.56 72 ALA A O 1
ATOM 536 N N . PHE A 1 73 ? 9.925 -12.877 9.255 1.00 91.19 73 PHE A N 1
ATOM 537 C CA . PHE A 1 73 ? 9.191 -11.798 8.587 1.00 91.19 73 PHE A CA 1
ATOM 538 C C . PHE A 1 73 ? 10.096 -10.644 8.155 1.00 91.19 73 PHE A C 1
ATOM 540 O O . PHE A 1 73 ? 9.906 -10.107 7.063 1.00 91.19 73 PHE A O 1
ATOM 547 N N . ALA A 1 74 ? 11.089 -10.282 8.971 1.00 90.44 74 ALA A N 1
ATOM 548 C CA . ALA A 1 74 ? 12.074 -9.272 8.599 1.00 90.44 74 ALA A CA 1
ATOM 549 C C . ALA A 1 74 ? 12.856 -9.689 7.344 1.00 90.44 74 ALA A C 1
ATOM 551 O O . ALA A 1 74 ? 13.059 -8.871 6.447 1.00 90.44 74 ALA A O 1
ATOM 552 N N . GLU A 1 75 ? 13.228 -10.965 7.239 1.00 94.56 75 GLU A N 1
ATOM 553 C CA . GLU A 1 75 ? 13.949 -11.486 6.079 1.00 94.56 75 GLU A CA 1
ATOM 554 C C . GLU A 1 75 ? 13.069 -11.552 4.826 1.00 94.56 75 GLU A C 1
ATOM 556 O O . GLU A 1 75 ? 13.496 -11.139 3.747 1.00 94.56 75 GLU A O 1
ATOM 561 N N . VAL A 1 76 ? 11.810 -11.979 4.964 1.00 96.44 76 VAL A N 1
ATOM 562 C CA . VAL A 1 76 ? 10.833 -11.940 3.864 1.00 96.44 76 VAL A CA 1
ATOM 563 C C . VAL A 1 76 ? 10.629 -10.508 3.372 1.00 96.44 76 VAL A C 1
ATOM 565 O O . VAL A 1 76 ? 10.632 -10.262 2.165 1.00 96.44 76 VAL A O 1
ATOM 568 N N . TRP A 1 77 ? 10.496 -9.548 4.288 1.00 95.75 77 TRP A N 1
ATOM 569 C CA . TRP A 1 77 ? 10.361 -8.139 3.934 1.00 95.75 77 TRP A CA 1
ATOM 570 C C . TRP A 1 77 ? 11.606 -7.611 3.218 1.00 95.75 77 TRP A C 1
ATOM 572 O O . TRP A 1 77 ? 11.495 -6.971 2.173 1.00 95.75 77 TRP A O 1
ATOM 582 N N . ARG A 1 78 ? 12.800 -7.930 3.728 1.00 97.12 78 ARG A N 1
ATOM 583 C CA . ARG A 1 78 ? 14.075 -7.560 3.104 1.00 97.12 78 ARG A CA 1
ATOM 584 C C . ARG A 1 78 ? 14.180 -8.105 1.679 1.00 97.12 78 ARG A C 1
ATOM 586 O O . ARG A 1 78 ? 14.579 -7.369 0.777 1.00 97.12 78 ARG A O 1
ATOM 593 N N . LEU A 1 79 ? 13.795 -9.364 1.465 1.00 97.69 79 LEU A N 1
ATOM 594 C CA . LEU A 1 79 ? 13.767 -9.991 0.144 1.00 97.69 79 LEU A CA 1
ATOM 595 C C . LEU A 1 79 ? 12.776 -9.283 -0.790 1.00 97.69 79 LEU A C 1
ATOM 597 O O . LEU A 1 79 ? 13.117 -8.988 -1.935 1.00 97.69 79 LEU A O 1
ATOM 601 N N . ALA A 1 80 ? 11.572 -8.982 -0.299 1.00 97.25 80 ALA A N 1
ATOM 602 C CA . ALA A 1 80 ? 10.542 -8.296 -1.070 1.00 97.25 80 ALA A CA 1
ATOM 603 C C . ALA A 1 80 ? 11.002 -6.901 -1.520 1.00 97.25 80 ALA A C 1
ATOM 605 O O . ALA A 1 80 ? 10.859 -6.555 -2.693 1.00 97.25 80 ALA A O 1
ATOM 606 N N . VAL A 1 81 ? 11.614 -6.125 -0.619 1.00 97.69 81 VAL A N 1
ATOM 607 C CA . VAL A 1 81 ? 12.161 -4.798 -0.937 1.00 97.69 81 VAL A CA 1
ATOM 608 C C . VAL A 1 81 ? 13.302 -4.908 -1.949 1.00 97.69 81 VAL A C 1
ATOM 610 O O . VAL A 1 81 ? 13.287 -4.205 -2.955 1.00 97.69 81 VAL A O 1
ATOM 613 N N . ALA A 1 82 ? 14.246 -5.833 -1.752 1.00 97.31 82 ALA A N 1
ATOM 614 C CA . ALA A 1 82 ? 15.349 -6.040 -2.692 1.00 97.31 82 ALA A CA 1
ATOM 615 C C . ALA A 1 82 ? 14.857 -6.434 -4.098 1.00 97.31 82 ALA A C 1
ATOM 61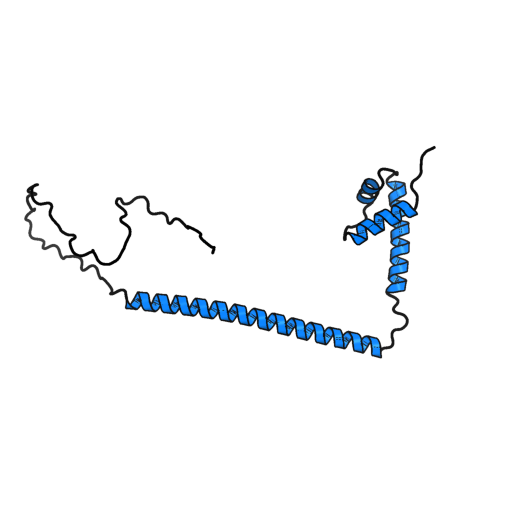7 O O . ALA A 1 82 ? 15.390 -5.970 -5.112 1.00 97.31 82 ALA A O 1
ATOM 618 N N . HIS A 1 83 ? 13.814 -7.264 -4.173 1.00 96.69 83 HIS A N 1
ATOM 619 C CA . HIS A 1 83 ? 13.189 -7.629 -5.439 1.00 96.69 83 HIS A CA 1
ATOM 620 C C . HIS A 1 83 ? 12.510 -6.424 -6.104 1.00 96.69 83 HIS A C 1
ATOM 622 O O . HIS A 1 83 ? 12.728 -6.177 -7.290 1.00 96.69 83 HIS A O 1
ATOM 628 N N . ALA A 1 84 ? 11.750 -5.635 -5.339 1.00 96.12 84 ALA A N 1
ATOM 629 C CA . ALA A 1 84 ? 11.093 -4.430 -5.837 1.00 96.12 84 ALA A CA 1
ATOM 630 C C . ALA A 1 84 ? 12.101 -3.388 -6.353 1.00 96.12 84 ALA A C 1
ATOM 632 O O . ALA A 1 84 ? 11.902 -2.816 -7.424 1.00 96.12 84 ALA A O 1
ATOM 633 N N . GLU A 1 85 ? 13.212 -3.179 -5.643 1.00 97.75 85 GLU A N 1
ATOM 634 C CA . GLU A 1 85 ? 14.287 -2.286 -6.086 1.00 97.75 85 GLU A CA 1
ATOM 635 C C . GLU A 1 85 ? 14.935 -2.765 -7.384 1.00 97.75 85 GLU A C 1
ATOM 637 O O . GLU A 1 85 ? 15.198 -1.961 -8.277 1.00 97.75 85 GLU A O 1
ATOM 642 N N . THR A 1 86 ? 15.181 -4.071 -7.504 1.00 97.44 86 THR A N 1
ATOM 643 C CA . THR A 1 86 ? 15.756 -4.654 -8.721 1.00 97.44 86 THR A CA 1
ATOM 644 C C . THR A 1 86 ? 14.818 -4.438 -9.903 1.00 97.44 86 THR A C 1
ATOM 646 O O . THR A 1 86 ? 15.246 -3.925 -10.934 1.00 97.44 86 THR A O 1
ATOM 649 N N . PHE A 1 87 ? 13.530 -4.738 -9.728 1.00 97.31 87 PHE A N 1
ATOM 650 C CA . PHE A 1 87 ? 12.514 -4.530 -10.756 1.00 97.31 87 PHE A CA 1
ATOM 651 C C . PHE A 1 87 ? 12.420 -3.057 -11.184 1.00 97.31 87 PHE A C 1
ATOM 653 O O . PHE A 1 87 ? 12.433 -2.756 -12.377 1.00 97.31 87 PHE A O 1
ATOM 660 N N . ALA A 1 88 ? 12.405 -2.131 -10.221 1.00 96.56 88 ALA A N 1
ATOM 661 C CA . ALA A 1 88 ? 12.362 -0.697 -10.496 1.00 96.56 88 ALA A CA 1
ATOM 662 C C . ALA A 1 88 ? 13.609 -0.208 -11.250 1.00 96.56 88 ALA A C 1
ATOM 664 O O . ALA A 1 88 ? 13.493 0.579 -12.190 1.00 96.56 88 ALA A O 1
ATOM 665 N N . ARG A 1 89 ? 14.803 -0.694 -10.882 1.00 97.44 89 ARG A N 1
ATOM 666 C CA . ARG A 1 89 ? 16.050 -0.364 -11.589 1.00 97.44 89 ARG A CA 1
ATOM 667 C C . ARG A 1 89 ? 16.031 -0.875 -13.023 1.00 97.44 89 ARG A C 1
ATOM 669 O O . ARG A 1 89 ? 16.386 -0.121 -13.920 1.00 97.44 89 ARG A O 1
ATOM 676 N N . THR A 1 90 ? 15.593 -2.114 -13.246 1.00 97.44 90 THR A N 1
ATOM 677 C CA . THR A 1 90 ? 15.487 -2.683 -14.595 1.00 97.44 90 THR A CA 1
ATOM 678 C C . THR A 1 90 ? 14.525 -1.879 -15.464 1.00 97.44 90 THR A C 1
ATOM 680 O O . THR A 1 90 ? 14.886 -1.530 -16.584 1.00 97.44 90 THR A O 1
ATOM 683 N N . ALA A 1 91 ? 13.347 -1.528 -14.939 1.00 96.81 91 ALA A N 1
ATOM 684 C CA . ALA A 1 91 ? 12.382 -0.704 -15.664 1.00 96.81 91 ALA A CA 1
ATOM 685 C C . ALA A 1 91 ? 12.973 0.667 -16.040 1.00 96.81 91 ALA A C 1
ATOM 687 O O . ALA A 1 91 ? 12.886 1.083 -17.193 1.00 96.81 91 ALA A O 1
ATOM 688 N N . LEU A 1 92 ? 13.656 1.329 -15.100 1.00 98.00 92 LEU A N 1
ATOM 689 C CA . LEU A 1 92 ? 14.298 2.619 -15.352 1.00 98.00 92 LEU A CA 1
ATOM 690 C C . LEU A 1 92 ? 15.422 2.520 -16.394 1.00 98.00 92 LEU A C 1
ATOM 692 O O . LEU A 1 92 ? 15.553 3.397 -17.244 1.00 98.00 92 LEU A O 1
ATOM 696 N N . THR A 1 93 ? 16.246 1.472 -16.336 1.00 98.00 93 THR A N 1
ATOM 697 C CA . THR A 1 93 ? 17.311 1.252 -17.323 1.00 98.00 93 THR A CA 1
ATOM 698 C C . THR A 1 93 ? 16.736 1.015 -18.717 1.00 98.00 93 THR A C 1
ATOM 700 O O . THR A 1 93 ? 17.270 1.554 -19.682 1.00 98.00 93 THR A O 1
ATOM 703 N N . GLU A 1 94 ? 15.634 0.276 -18.836 1.00 97.81 94 GLU A N 1
ATOM 704 C CA . GLU A 1 94 ? 14.963 0.058 -20.121 1.00 97.81 94 GLU A CA 1
ATOM 705 C C . GLU A 1 94 ? 14.437 1.372 -20.714 1.00 97.81 94 GLU A C 1
ATOM 707 O O . GLU A 1 94 ? 14.707 1.696 -21.873 1.00 97.81 94 GLU A O 1
ATOM 712 N N . GLU A 1 95 ? 13.771 2.193 -19.897 1.00 97.31 95 GLU A N 1
ATOM 713 C CA . GLU A 1 95 ? 13.320 3.522 -20.313 1.00 97.31 95 GLU A CA 1
ATOM 714 C C . GLU A 1 95 ? 14.499 4.406 -20.749 1.00 97.31 95 GLU A C 1
ATOM 716 O O . GLU A 1 95 ? 14.458 5.010 -21.824 1.00 97.31 95 GLU A O 1
ATOM 721 N N . GLN A 1 96 ? 15.587 4.440 -19.973 1.00 98.12 96 GLN A N 1
ATOM 722 C CA . GLN A 1 96 ? 16.795 5.199 -20.315 1.00 98.12 96 GLN A CA 1
ATOM 723 C C . GLN A 1 96 ? 17.414 4.730 -21.634 1.00 98.12 96 GLN A C 1
ATOM 725 O O . GLN A 1 96 ? 17.775 5.562 -22.468 1.00 98.12 96 GLN A O 1
ATOM 730 N N . ASN A 1 97 ? 17.496 3.418 -21.855 1.00 97.88 97 ASN A N 1
ATOM 731 C CA . ASN A 1 97 ? 18.015 2.847 -23.095 1.00 97.88 97 ASN A CA 1
ATOM 732 C C . ASN A 1 97 ? 17.155 3.248 -24.299 1.00 97.88 97 ASN A C 1
ATOM 734 O O . ASN A 1 97 ? 17.699 3.661 -25.323 1.00 97.88 97 ASN A O 1
ATOM 738 N N . SER A 1 98 ? 15.826 3.202 -24.164 1.00 97.31 98 SER A N 1
ATOM 739 C CA . SER A 1 98 ? 14.902 3.616 -25.227 1.00 97.31 98 SER A CA 1
ATOM 740 C C . SER A 1 98 ? 15.059 5.099 -25.588 1.00 97.31 98 SER A C 1
ATOM 742 O O . SER A 1 98 ? 15.104 5.463 -26.766 1.00 97.31 98 SER A O 1
ATOM 744 N N . LEU A 1 99 ? 15.241 5.960 -24.580 1.00 97.50 99 LEU A N 1
ATOM 745 C CA . LEU A 1 99 ? 15.470 7.390 -24.773 1.00 97.50 99 LEU A CA 1
ATOM 746 C C . LEU A 1 99 ? 16.816 7.660 -25.450 1.00 97.50 99 LEU A C 1
ATOM 748 O O . LEU A 1 99 ? 16.899 8.528 -26.320 1.00 97.50 99 LEU A O 1
ATOM 752 N N . LEU A 1 100 ? 17.868 6.934 -25.063 1.00 98.19 100 LEU A N 1
ATOM 753 C CA . LEU A 1 100 ? 19.187 7.055 -25.683 1.00 98.19 100 LEU A CA 1
ATOM 754 C C . LEU A 1 100 ? 19.164 6.592 -27.143 1.00 98.19 100 LEU A C 1
ATOM 756 O O . LEU A 1 100 ? 19.741 7.271 -27.994 1.00 98.19 100 LEU A O 1
ATOM 760 N N . ALA A 1 101 ? 18.462 5.497 -27.444 1.00 97.56 101 ALA A N 1
ATOM 761 C CA . ALA A 1 101 ? 18.274 5.021 -28.810 1.00 97.56 101 ALA A CA 1
ATOM 762 C C . ALA A 1 101 ? 17.582 6.089 -29.673 1.00 97.56 101 ALA A C 1
ATOM 764 O O . ALA A 1 101 ? 18.154 6.524 -30.674 1.00 97.56 101 ALA A O 1
ATOM 765 N N . ALA A 1 102 ? 16.447 6.627 -29.213 1.00 96.88 102 ALA A N 1
ATOM 766 C CA . ALA A 1 102 ? 15.717 7.679 -29.922 1.00 96.88 102 ALA A CA 1
ATOM 767 C C . ALA A 1 102 ? 16.561 8.951 -30.139 1.00 96.88 102 ALA A C 1
ATOM 769 O O . ALA A 1 102 ? 16.528 9.561 -31.208 1.00 96.88 102 ALA A O 1
ATOM 770 N N . GLN A 1 103 ? 17.359 9.358 -29.145 1.00 97.88 103 GLN A N 1
ATOM 771 C CA . GLN A 1 103 ? 18.285 10.487 -29.301 1.00 97.88 103 GLN A CA 1
ATOM 772 C C . GLN A 1 103 ? 19.369 10.208 -30.347 1.00 97.88 103 GLN A C 1
ATOM 774 O O . GLN A 1 103 ? 19.747 11.108 -31.108 1.00 97.88 103 GLN A O 1
ATOM 779 N N . SER A 1 104 ? 19.882 8.977 -30.383 1.00 97.19 104 SER A N 1
ATOM 780 C CA . SER A 1 104 ? 20.890 8.570 -31.356 1.00 97.19 104 SER A CA 1
ATOM 781 C C . SER A 1 104 ? 20.333 8.587 -32.780 1.00 97.19 104 SER A C 1
ATOM 783 O O . SER A 1 104 ? 20.995 9.136 -33.663 1.00 97.19 104 SER A O 1
ATOM 785 N N . ASP A 1 105 ? 19.093 8.134 -32.974 1.00 97.19 105 ASP A N 1
ATOM 786 C CA . ASP A 1 105 ? 18.401 8.129 -34.264 1.00 97.19 105 ASP A CA 1
ATOM 787 C C . ASP A 1 105 ? 18.202 9.557 -34.782 1.00 97.19 105 ASP A C 1
ATOM 789 O O . ASP A 1 105 ? 18.655 9.894 -35.875 1.00 97.19 105 ASP A O 1
ATOM 793 N N . LEU A 1 106 ? 17.659 10.456 -33.951 1.00 96.81 106 LEU A N 1
ATOM 794 C CA . LEU A 1 106 ? 17.498 11.873 -34.308 1.00 96.81 106 LEU A CA 1
ATOM 795 C C . LEU A 1 106 ? 18.837 12.543 -34.651 1.00 96.81 106 LEU A C 1
ATOM 797 O O . LEU A 1 106 ? 18.926 13.393 -35.542 1.00 96.81 106 LEU A O 1
ATOM 801 N N . THR A 1 107 ? 19.904 12.169 -33.943 1.00 96.81 107 THR A N 1
ATOM 802 C CA . THR A 1 107 ? 21.248 12.690 -34.208 1.00 96.81 107 THR A CA 1
ATOM 803 C C . THR A 1 107 ? 21.801 12.163 -35.532 1.00 96.81 107 THR A C 1
ATOM 805 O O . THR A 1 107 ? 22.442 12.918 -36.267 1.00 96.81 107 THR A O 1
ATOM 808 N N . GLN A 1 1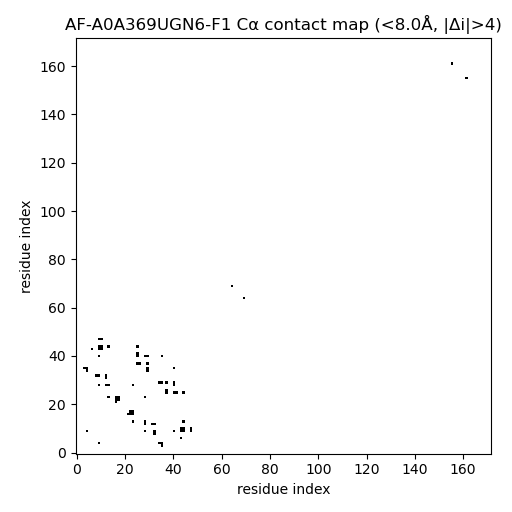08 ? 21.564 10.890 -35.854 1.00 95.62 108 GLN A N 1
ATOM 809 C CA . GLN A 1 108 ? 21.936 10.299 -37.139 1.00 95.62 108 GLN A CA 1
ATOM 810 C C . GLN A 1 108 ? 21.170 10.960 -38.282 1.00 95.62 108 GLN A C 1
ATOM 812 O O . GLN A 1 108 ? 21.799 11.424 -39.230 1.00 95.62 108 GLN A O 1
ATOM 817 N N . GLU A 1 109 ? 19.850 11.097 -38.161 1.00 94.88 109 GLU A N 1
ATOM 818 C CA . GLU A 1 109 ? 19.015 11.796 -39.137 1.00 94.88 109 GLU A CA 1
ATOM 819 C C . GLU A 1 109 ? 19.524 13.216 -39.378 1.00 94.88 109 GLU A C 1
ATOM 821 O O . GLU A 1 109 ? 19.738 13.614 -40.522 1.00 94.88 109 GLU A O 1
ATOM 826 N N . ARG A 1 110 ? 19.806 13.974 -38.312 1.00 94.50 110 ARG A N 1
ATOM 827 C CA . ARG A 1 110 ? 20.358 15.328 -38.427 1.00 94.50 110 ARG A CA 1
ATOM 828 C C . ARG A 1 110 ? 21.678 15.354 -39.200 1.00 94.50 110 ARG A C 1
ATOM 830 O O . ARG A 1 110 ? 21.854 16.228 -40.046 1.00 94.50 110 ARG A O 1
ATOM 837 N N . LYS A 1 111 ? 22.593 14.413 -38.940 1.00 94.06 111 LYS A N 1
ATOM 838 C CA . LYS A 1 111 ? 23.864 14.305 -39.679 1.00 94.06 111 LYS A CA 1
ATOM 839 C C . LYS A 1 111 ? 23.632 13.956 -41.147 1.00 94.06 111 LYS A C 1
ATOM 841 O O . LYS A 1 111 ? 24.275 14.537 -42.016 1.00 94.06 111 LYS A O 1
ATOM 846 N N . LEU A 1 112 ? 22.707 13.038 -41.430 1.00 92.19 112 LEU A N 1
ATOM 847 C CA . LEU A 1 112 ? 22.340 12.670 -42.797 1.00 92.19 112 LEU A CA 1
ATOM 848 C C . LEU A 1 112 ? 21.775 13.875 -43.554 1.00 92.19 112 LEU A C 1
ATOM 850 O O . LEU A 1 112 ? 22.195 14.128 -44.679 1.00 92.19 112 LEU A O 1
ATOM 854 N N . TRP A 1 113 ? 20.899 14.659 -42.923 1.00 85.62 113 TRP A N 1
ATOM 855 C CA . TRP A 1 113 ? 20.389 15.910 -43.485 1.00 85.62 113 TRP A CA 1
ATOM 856 C C . TRP A 1 113 ? 21.491 16.946 -43.711 1.00 85.62 113 TRP A C 1
ATOM 858 O O . TRP A 1 113 ? 21.498 17.604 -44.748 1.00 85.62 113 TRP A O 1
ATOM 868 N N . GLU A 1 114 ? 22.436 17.079 -42.780 1.00 88.38 114 GLU A N 1
ATOM 869 C CA . GLU A 1 114 ? 23.564 18.007 -42.906 1.00 88.38 114 GLU A CA 1
ATOM 870 C C . GLU A 1 114 ? 24.494 17.637 -44.072 1.00 88.38 114 GLU A C 1
ATOM 872 O O . GLU A 1 114 ? 24.940 18.521 -44.801 1.00 88.38 114 GLU A O 1
ATOM 877 N N . ILE A 1 115 ? 24.732 16.342 -44.303 1.00 87.88 115 ILE A N 1
ATOM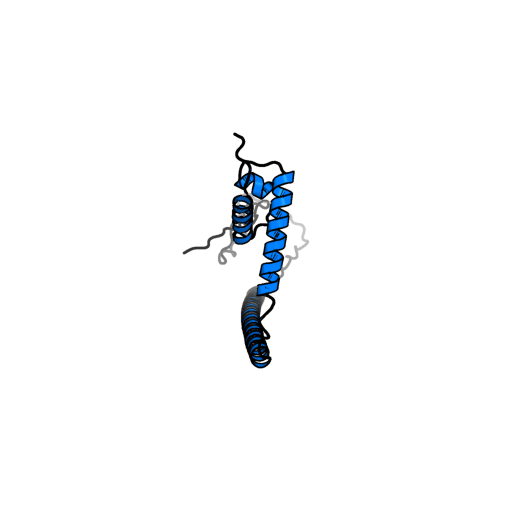 878 C CA . ILE A 1 115 ? 25.495 15.845 -45.460 1.00 87.88 115 ILE A CA 1
ATOM 879 C C . ILE A 1 115 ? 24.695 16.018 -46.759 1.00 87.88 115 ILE A C 1
ATOM 881 O O . ILE A 1 115 ? 25.241 16.438 -47.780 1.00 87.88 115 ILE A O 1
ATOM 885 N N . ALA A 1 116 ? 23.401 15.688 -46.734 1.00 83.81 116 ALA A N 1
ATOM 886 C CA . ALA A 1 116 ? 22.528 15.727 -47.903 1.00 83.81 116 ALA A CA 1
ATOM 887 C C . ALA A 1 116 ? 22.169 17.153 -48.347 1.00 83.81 116 ALA A C 1
ATOM 889 O O . ALA A 1 116 ? 21.734 17.339 -49.484 1.00 83.81 116 ALA A O 1
ATOM 890 N N . TRP A 1 117 ? 22.346 18.159 -47.485 1.00 64.94 117 TRP A N 1
ATOM 891 C CA . TRP A 1 117 ? 22.142 19.564 -47.816 1.00 64.94 117 TRP A CA 1
ATOM 892 C C . TRP A 1 117 ? 23.463 20.203 -48.277 1.00 64.94 117 TRP A C 1
ATOM 894 O O . TRP A 1 117 ? 24.271 20.624 -47.444 1.00 64.94 117 TRP A O 1
ATOM 904 N N . PRO A 1 118 ? 23.713 20.368 -49.593 1.00 58.72 118 PRO A N 1
ATOM 905 C CA . PRO A 1 118 ? 24.860 21.147 -50.019 1.00 58.72 118 PRO A CA 1
ATOM 906 C C . PRO A 1 118 ? 24.610 22.581 -49.564 1.00 58.72 118 PRO A C 1
ATOM 908 O O .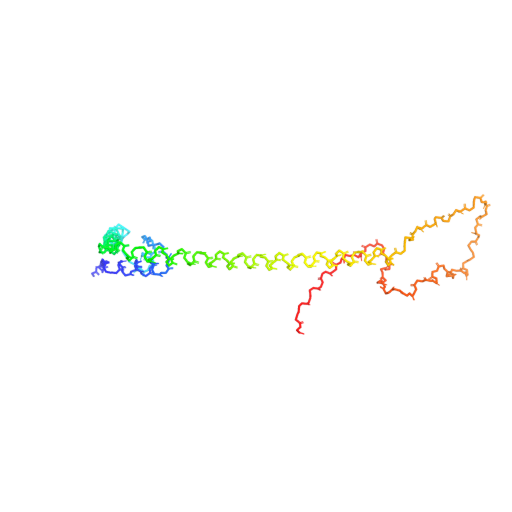 PRO A 1 118 ? 23.525 23.118 -49.802 1.00 58.72 118 PRO A O 1
ATOM 911 N N . LYS A 1 119 ? 25.599 23.219 -48.924 1.00 56.56 119 LYS A N 1
ATOM 912 C CA . LYS A 1 119 ? 25.543 24.653 -48.617 1.00 56.56 119 LYS A CA 1
ATOM 913 C C . LYS A 1 119 ? 25.312 25.420 -49.923 1.00 56.56 119 LYS A C 1
ATOM 915 O O . LYS A 1 119 ? 26.257 25.781 -50.616 1.00 56.56 119 LYS A O 1
ATOM 920 N N . ARG A 1 120 ? 24.050 25.683 -50.277 1.00 49.78 120 ARG A N 1
ATOM 921 C CA . ARG A 1 120 ? 23.692 26.725 -51.234 1.00 49.78 120 ARG A CA 1
ATOM 922 C C . ARG A 1 120 ? 23.972 28.036 -50.529 1.00 49.78 120 ARG A C 1
ATOM 924 O O . ARG A 1 120 ? 23.082 28.638 -49.940 1.00 49.78 120 ARG A O 1
ATOM 931 N N . SER A 1 121 ? 25.221 28.477 -50.590 1.00 45.56 121 SER A N 1
ATOM 932 C CA . SER A 1 121 ? 25.503 29.902 -50.578 1.00 45.56 121 SER A CA 1
ATOM 933 C C . SER A 1 121 ? 24.642 30.485 -51.701 1.00 45.56 121 SER A C 1
ATOM 935 O O . SER A 1 121 ? 24.819 30.067 -52.850 1.00 45.56 121 SER A O 1
ATOM 937 N N . PRO A 1 122 ? 23.687 31.391 -51.440 1.00 47.78 122 PRO A N 1
ATOM 938 C CA . PRO A 1 122 ? 23.163 32.184 -52.526 1.00 47.78 122 PRO A CA 1
ATOM 939 C C . PRO A 1 122 ? 24.353 33.032 -52.966 1.00 47.78 122 PRO A C 1
ATOM 941 O O . PRO A 1 122 ? 24.738 33.975 -52.276 1.00 47.78 122 PRO A O 1
ATOM 944 N N . THR A 1 123 ? 25.011 32.659 -54.063 1.00 50.16 123 THR A N 1
ATOM 945 C CA . THR A 1 123 ? 25.895 33.589 -54.751 1.00 50.16 123 THR A CA 1
ATOM 946 C C . THR A 1 123 ? 25.008 34.761 -55.133 1.00 50.16 123 THR A C 1
ATOM 948 O O . THR A 1 123 ? 24.187 34.679 -56.045 1.00 50.16 123 THR A O 1
ATOM 951 N N . ARG A 1 124 ? 25.090 35.837 -54.343 1.00 43.44 124 ARG A N 1
ATOM 952 C CA . ARG A 1 124 ? 24.462 37.110 -54.669 1.00 43.44 124 ARG A CA 1
ATOM 953 C C . ARG A 1 124 ? 24.977 37.456 -56.065 1.00 43.44 124 ARG A C 1
ATOM 955 O O . ARG A 1 124 ? 26.196 37.571 -56.205 1.00 43.44 124 ARG A O 1
ATOM 962 N N . PRO A 1 125 ? 24.124 37.567 -57.097 1.00 45.47 125 PRO A N 1
ATOM 963 C CA . PRO A 1 125 ? 24.610 37.994 -58.394 1.00 45.47 125 PRO A CA 1
ATOM 964 C C . PRO A 1 125 ? 25.197 39.387 -58.181 1.00 45.47 125 PRO A C 1
ATOM 966 O O . PRO A 1 125 ? 24.508 40.279 -57.680 1.00 45.47 125 PRO A O 1
ATOM 969 N N . SER A 1 126 ? 26.478 39.571 -58.481 1.00 47.41 126 SER A N 1
ATOM 970 C CA . SER A 1 126 ? 27.051 40.901 -58.607 1.00 47.41 126 SER A CA 1
ATOM 971 C C . SER A 1 126 ? 26.362 41.556 -59.799 1.00 47.41 126 SER A C 1
ATOM 973 O O . SER A 1 126 ? 26.690 41.289 -60.952 1.00 47.41 126 SER A O 1
ATOM 975 N N . THR A 1 127 ? 25.342 42.370 -59.530 1.00 52.38 127 THR A N 1
ATOM 976 C CA . THR A 1 127 ? 24.741 43.235 -60.544 1.00 52.38 127 THR A CA 1
ATOM 977 C C . THR A 1 127 ? 25.864 44.088 -61.135 1.00 52.38 127 THR A C 1
ATOM 979 O O . THR A 1 127 ? 26.500 44.828 -60.378 1.00 52.38 127 THR A O 1
ATOM 982 N N . PRO A 1 128 ? 26.150 44.022 -62.447 1.00 45.09 128 PRO A N 1
ATOM 983 C CA . PRO A 1 128 ? 27.081 44.961 -63.041 1.00 45.09 128 PRO A CA 1
ATOM 984 C C . PRO A 1 128 ? 26.444 46.348 -62.944 1.00 45.09 128 PRO A C 1
ATOM 986 O O . PRO A 1 128 ? 25.333 46.562 -63.433 1.00 45.09 128 PRO A O 1
ATOM 989 N N . LEU A 1 129 ? 27.139 47.294 -62.311 1.00 50.56 129 LEU A N 1
ATOM 990 C CA . LEU A 1 129 ? 26.832 48.719 -62.400 1.00 50.56 129 LEU A CA 1
ATOM 991 C C . LEU A 1 129 ? 27.150 49.188 -63.826 1.00 50.56 129 LEU A C 1
ATOM 993 O O . LEU A 1 129 ? 28.159 49.840 -64.064 1.00 50.56 129 LEU A O 1
ATOM 997 N N . ASN A 1 130 ? 26.319 48.825 -64.800 1.00 48.94 130 ASN A N 1
ATOM 998 C CA . ASN A 1 130 ? 26.325 49.506 -66.085 1.00 48.94 130 ASN A CA 1
ATOM 999 C C . ASN A 1 130 ? 24.895 49.908 -66.440 1.00 48.94 130 ASN A C 1
ATOM 1001 O O . ASN A 1 130 ? 24.022 49.074 -66.678 1.00 48.94 130 ASN A O 1
ATOM 1005 N N . GLY A 1 131 ? 24.655 51.215 -66.364 1.00 50.16 131 GLY A N 1
ATOM 1006 C CA . GLY A 1 131 ? 23.347 51.852 -66.388 1.00 50.16 131 GLY A CA 1
ATOM 1007 C C . GLY A 1 131 ? 22.634 51.754 -67.731 1.00 50.16 131 GLY A C 1
ATOM 1008 O O . GLY A 1 131 ? 22.545 52.735 -68.462 1.00 50.16 131 GLY A O 1
ATOM 1009 N N . ARG A 1 132 ? 22.028 50.601 -68.021 1.00 44.78 132 ARG A N 1
ATOM 1010 C CA . ARG A 1 132 ? 20.923 50.508 -68.981 1.00 44.78 132 ARG A CA 1
ATOM 1011 C C . ARG A 1 132 ? 19.758 49.772 -68.336 1.00 44.78 132 ARG A C 1
ATOM 1013 O O . ARG A 1 132 ? 19.849 48.586 -68.035 1.00 44.78 132 ARG A O 1
ATOM 1020 N N . ARG A 1 133 ? 18.658 50.497 -68.104 1.00 44.88 133 ARG A N 1
ATOM 1021 C CA . ARG A 1 133 ? 17.374 49.896 -67.714 1.00 44.88 133 ARG A CA 1
ATOM 1022 C C . ARG A 1 133 ? 16.941 48.929 -68.825 1.00 44.88 133 ARG A C 1
ATOM 1024 O O . ARG A 1 133 ? 16.952 49.349 -69.983 1.00 44.88 133 ARG A O 1
ATOM 103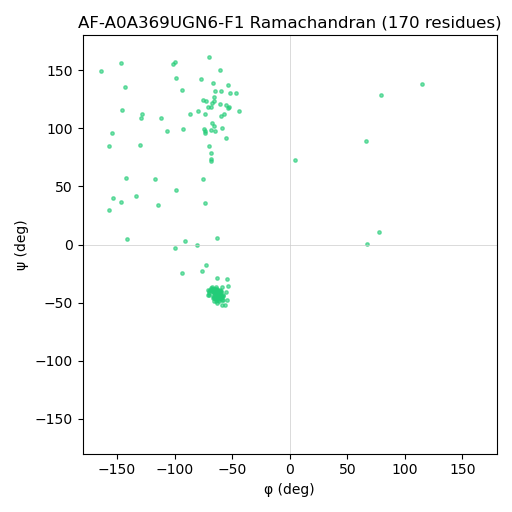1 N N . PRO A 1 134 ? 16.523 47.689 -68.521 1.00 45.34 134 PRO A N 1
ATOM 1032 C CA . PRO A 1 134 ? 15.845 46.868 -69.510 1.00 45.34 134 PRO A CA 1
ATOM 1033 C C . PRO A 1 134 ? 14.495 47.527 -69.801 1.00 45.34 134 PRO A C 1
ATOM 1035 O O . PRO A 1 134 ? 13.701 47.750 -68.885 1.00 45.34 134 PRO A O 1
ATOM 1038 N N . THR A 1 135 ? 14.233 47.876 -71.057 1.00 45.44 135 THR A N 1
ATOM 1039 C CA . THR A 1 135 ? 12.888 48.255 -71.483 1.00 45.44 135 THR A CA 1
ATOM 1040 C C . THR A 1 135 ? 12.015 47.006 -71.424 1.00 45.44 135 THR A C 1
ATOM 1042 O O . THR A 1 135 ? 12.286 45.989 -72.061 1.00 45.44 135 THR A O 1
ATOM 1045 N N . TYR A 1 136 ? 10.990 47.058 -70.579 1.00 39.91 136 TYR A N 1
ATOM 1046 C CA . TYR A 1 136 ? 10.053 45.963 -70.383 1.00 39.91 136 TYR A CA 1
ATOM 1047 C C . TYR A 1 136 ? 9.135 45.876 -71.608 1.00 39.91 136 TYR A C 1
ATOM 1049 O O . TYR A 1 136 ? 8.159 46.613 -71.717 1.00 39.91 136 TYR A O 1
ATOM 1057 N N . SER A 1 137 ? 9.468 45.003 -72.560 1.00 44.59 137 SER A N 1
ATOM 1058 C CA . SER A 1 137 ? 8.517 44.569 -73.584 1.00 44.59 137 SER A CA 1
ATOM 1059 C C . SER A 1 137 ? 7.610 43.513 -72.957 1.00 44.59 137 SER A C 1
ATOM 1061 O O . SER A 1 137 ? 8.067 42.438 -72.564 1.00 44.59 137 SER A O 1
ATOM 1063 N N . SER A 1 138 ? 6.321 43.827 -72.841 1.00 47.88 138 SER A N 1
ATOM 1064 C CA . SER A 1 138 ? 5.278 43.025 -72.186 1.00 47.88 138 SER A CA 1
ATOM 1065 C C . SER A 1 138 ? 5.004 41.654 -72.828 1.00 47.88 138 SER A C 1
ATOM 1067 O O . SER A 1 138 ? 4.101 40.946 -72.393 1.00 47.88 138 SER A O 1
ATOM 1069 N N . ALA A 1 139 ? 5.783 41.233 -73.829 1.00 44.62 139 ALA A N 1
ATOM 1070 C CA . ALA A 1 139 ? 5.553 39.999 -74.577 1.00 44.62 139 ALA A CA 1
ATOM 1071 C C . ALA A 1 139 ? 6.415 38.798 -74.142 1.00 44.62 139 ALA A C 1
ATOM 1073 O O . ALA A 1 139 ? 6.237 37.705 -74.683 1.00 44.62 139 ALA A O 1
ATOM 1074 N N . ASN A 1 140 ? 7.340 38.944 -73.182 1.00 43.75 140 ASN A N 1
ATOM 1075 C CA . ASN A 1 140 ? 8.208 37.823 -72.800 1.00 43.75 140 ASN A CA 1
ATOM 1076 C C . ASN A 1 140 ? 8.515 37.740 -71.295 1.00 43.75 140 ASN A C 1
ATOM 1078 O O . ASN A 1 140 ? 9.665 37.675 -70.872 1.00 43.75 140 ASN A O 1
ATOM 1082 N N . ALA A 1 141 ? 7.470 37.653 -70.470 1.00 40.38 141 ALA A N 1
ATOM 1083 C CA . ALA A 1 141 ? 7.573 37.142 -69.100 1.00 40.38 141 ALA A CA 1
ATOM 1084 C C . ALA A 1 141 ? 7.703 35.603 -69.103 1.00 40.38 141 ALA A C 1
ATOM 1086 O O . ALA A 1 141 ? 6.877 34.890 -68.534 1.00 40.38 141 ALA A O 1
ATOM 1087 N N . ARG A 1 142 ? 8.714 35.066 -69.798 1.00 42.66 142 ARG A N 1
ATOM 1088 C CA . ARG A 1 142 ? 8.953 33.622 -69.889 1.00 42.66 142 ARG A CA 1
ATOM 1089 C C . ARG A 1 142 ? 10.238 33.230 -69.164 1.00 42.66 142 ARG A C 1
ATOM 1091 O O . ARG A 1 142 ? 11.342 33.478 -69.628 1.00 42.66 142 ARG A O 1
ATOM 1098 N N . CYS A 1 143 ? 10.012 32.559 -68.036 1.00 41.38 143 CYS A N 1
ATOM 1099 C CA . CYS A 1 143 ? 10.862 31.542 -67.423 1.00 41.38 143 CYS A CA 1
ATOM 1100 C C . CYS A 1 143 ? 12.229 31.984 -66.881 1.00 41.38 143 CYS A C 1
ATOM 1102 O O . CYS A 1 143 ? 13.259 31.791 -67.514 1.00 41.38 143 CYS A O 1
ATOM 1104 N N . TRP A 1 144 ? 12.239 32.391 -65.609 1.00 36.78 144 TRP A N 1
ATOM 1105 C CA . TRP A 1 144 ? 13.429 32.316 -64.746 1.00 36.78 144 TRP A CA 1
ATOM 1106 C C . TRP A 1 144 ? 13.241 31.343 -63.572 1.00 36.78 144 TRP A C 1
ATOM 1108 O O . TRP A 1 144 ? 13.754 31.566 -62.483 1.00 36.78 144 TRP A O 1
ATOM 1118 N N . TRP A 1 145 ? 12.493 30.251 -63.774 1.00 33.78 145 TRP A N 1
ATOM 1119 C CA . TRP A 1 145 ? 12.265 29.243 -62.726 1.00 33.78 145 TRP A CA 1
ATOM 1120 C C . TRP A 1 145 ? 12.136 27.809 -63.264 1.00 33.78 145 TRP A C 1
ATOM 1122 O O . TRP A 1 145 ? 11.361 26.997 -62.769 1.00 33.78 145 TRP A O 1
ATOM 1132 N N . SER A 1 146 ? 12.907 27.468 -64.295 1.00 36.50 146 SER A N 1
ATOM 1133 C CA . SER A 1 146 ? 12.863 26.134 -64.912 1.00 36.50 146 SER A CA 1
ATOM 1134 C C . SER A 1 146 ? 13.987 25.221 -64.421 1.00 36.50 146 SER A C 1
ATOM 1136 O O . SER A 1 146 ? 14.655 24.592 -65.233 1.00 36.50 146 SER A O 1
ATOM 1138 N N . ASN A 1 147 ? 14.235 25.145 -63.106 1.00 40.91 147 ASN A N 1
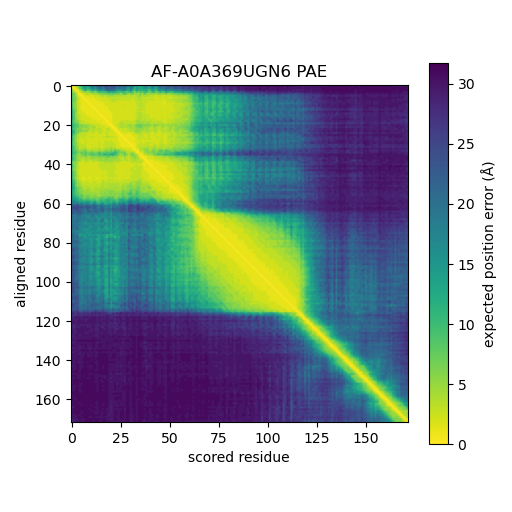ATOM 1139 C CA . ASN A 1 147 ? 15.094 24.078 -62.568 1.00 40.91 147 ASN A CA 1
ATOM 1140 C C . ASN A 1 147 ? 14.808 23.701 -61.102 1.00 40.91 147 ASN A C 1
ATOM 1142 O O . ASN A 1 147 ? 15.716 23.479 -60.302 1.00 40.91 147 ASN A O 1
ATOM 1146 N N . TRP A 1 148 ? 13.524 23.650 -60.735 1.00 40.75 148 TRP A N 1
ATOM 1147 C CA . TRP A 1 148 ? 13.082 23.284 -59.382 1.00 40.75 148 TRP A CA 1
ATOM 1148 C C . TRP A 1 148 ? 11.924 22.272 -59.396 1.00 40.75 148 TRP A C 1
ATOM 1150 O O . TRP A 1 148 ? 10.953 22.384 -58.660 1.00 40.75 148 TRP A O 1
ATOM 1160 N N . LYS A 1 149 ? 12.005 21.271 -60.282 1.00 38.31 149 LYS A N 1
ATOM 1161 C CA . LYS A 1 149 ? 11.031 20.169 -60.397 1.00 38.31 149 LYS A CA 1
ATOM 1162 C C . LYS A 1 149 ? 11.682 18.812 -60.088 1.00 38.31 149 LYS A C 1
ATOM 1164 O O . LYS A 1 149 ? 11.677 17.914 -60.924 1.00 38.31 149 LYS A O 1
ATOM 1169 N N . ARG A 1 150 ? 12.290 18.650 -58.904 1.00 40.97 150 ARG A N 1
ATOM 1170 C CA . ARG A 1 150 ? 12.665 17.305 -58.408 1.00 40.97 150 ARG A CA 1
ATOM 1171 C C . ARG A 1 150 ? 12.825 17.165 -56.889 1.00 40.97 150 ARG A C 1
ATOM 1173 O O . ARG A 1 150 ? 13.575 16.315 -56.424 1.00 40.97 150 ARG A O 1
ATOM 1180 N N . SER A 1 151 ? 12.104 17.949 -56.100 1.00 40.69 151 SER A N 1
ATOM 1181 C CA . SER A 1 151 ? 11.910 17.638 -54.680 1.00 40.69 151 SER A CA 1
ATOM 1182 C C . SER A 1 151 ? 10.516 18.111 -54.312 1.00 40.69 151 SER A C 1
ATOM 1184 O O . SER A 1 151 ? 10.205 19.285 -54.487 1.00 40.69 151 SER A O 1
ATOM 1186 N N . GLY A 1 152 ? 9.645 17.173 -53.939 1.00 51.47 152 GLY A N 1
ATOM 1187 C CA . GLY A 1 152 ? 8.264 17.466 -53.583 1.00 51.47 152 GLY A CA 1
ATOM 1188 C C . GLY A 1 152 ? 8.224 18.477 -52.445 1.00 51.47 152 GLY A C 1
ATOM 1189 O O . GLY A 1 152 ? 8.643 18.175 -51.334 1.00 51.47 152 GLY A O 1
ATOM 1190 N N . ALA A 1 153 ? 7.742 19.680 -52.738 1.00 41.69 153 ALA A N 1
ATOM 1191 C CA . ALA A 1 153 ? 7.450 20.687 -51.740 1.00 41.69 153 ALA A CA 1
ATOM 1192 C C . ALA A 1 153 ? 6.192 21.454 -52.149 1.00 41.69 153 ALA A C 1
ATOM 1194 O O . ALA A 1 153 ? 5.989 21.820 -53.307 1.00 41.69 153 ALA A O 1
ATOM 1195 N N . ILE A 1 154 ? 5.349 21.631 -51.144 1.00 40.19 154 ILE A N 1
ATOM 1196 C CA . ILE A 1 154 ? 4.052 22.295 -51.109 1.00 40.19 15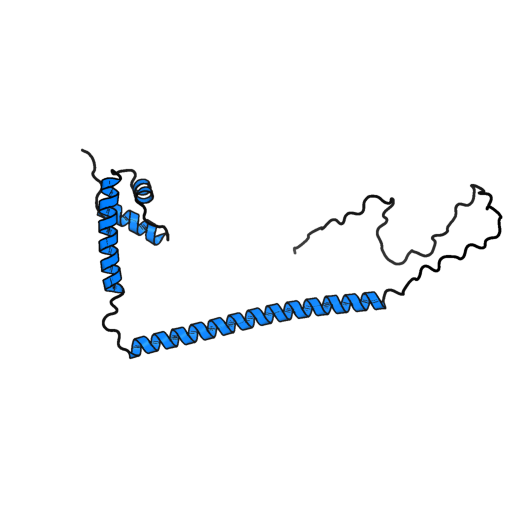4 ILE A CA 1
ATOM 1197 C C . ILE A 1 154 ? 4.103 23.660 -51.820 1.00 40.19 154 ILE A C 1
ATOM 1199 O O . ILE A 1 154 ? 4.961 24.492 -51.528 1.00 40.19 154 ILE A O 1
ATOM 1203 N N . CYS A 1 155 ? 3.155 23.921 -52.723 1.00 31.53 155 CYS A N 1
ATOM 1204 C CA . CYS A 1 155 ? 2.950 25.250 -53.300 1.00 31.53 155 CYS A CA 1
ATOM 1205 C C . CYS A 1 155 ? 2.267 26.176 -52.267 1.00 31.53 155 CYS A C 1
ATOM 1207 O O . CYS A 1 155 ? 1.048 26.128 -52.131 1.00 31.53 155 CYS A O 1
ATOM 1209 N N . CYS A 1 156 ? 3.007 27.040 -51.553 1.00 34.16 156 CYS A N 1
ATOM 1210 C CA . CYS A 1 156 ? 2.415 28.214 -50.877 1.00 34.16 156 CYS A CA 1
ATOM 1211 C C . CYS A 1 156 ? 2.391 29.366 -51.919 1.00 34.16 156 CYS A C 1
ATOM 1213 O O . CYS A 1 156 ? 3.443 29.842 -52.340 1.00 34.16 156 CYS A O 1
ATOM 1215 N N . SER A 1 157 ? 1.203 29.801 -52.366 1.00 39.41 157 SER A N 1
ATOM 1216 C CA . SER A 1 157 ? 1.046 30.817 -53.432 1.00 39.41 157 SER A CA 1
ATOM 1217 C C . SER A 1 157 ? 0.963 32.273 -52.952 1.00 39.41 157 SER A C 1
ATOM 1219 O O . SER A 1 157 ? 0.790 33.152 -53.785 1.00 39.41 157 SER A O 1
ATOM 1221 N N . ASN A 1 158 ? 1.092 32.569 -51.653 1.00 38.72 158 ASN A N 1
ATOM 1222 C CA . ASN A 1 158 ? 1.291 33.941 -51.164 1.00 38.72 158 ASN A CA 1
ATOM 1223 C C . ASN A 1 158 ? 1.787 33.969 -49.709 1.00 38.72 158 ASN A C 1
ATOM 1225 O O . ASN A 1 158 ? 1.476 33.088 -48.908 1.00 38.72 158 ASN A O 1
ATOM 1229 N N . ALA A 1 159 ? 2.569 34.996 -49.377 1.00 45.69 159 ALA A N 1
ATOM 1230 C CA . ALA A 1 159 ? 3.411 35.109 -48.184 1.00 45.69 159 ALA A CA 1
ATOM 1231 C C . ALA A 1 159 ? 2.682 35.364 -46.841 1.00 45.69 159 ALA A C 1
ATOM 1233 O O . ALA A 1 159 ? 3.208 36.093 -46.005 1.00 45.69 159 ALA A O 1
ATOM 1234 N N . THR A 1 160 ? 1.488 34.812 -46.581 1.00 45.44 160 THR A N 1
ATOM 1235 C CA . THR A 1 160 ? 0.777 35.146 -45.319 1.00 45.44 160 THR A CA 1
ATOM 1236 C C . THR A 1 160 ? 0.031 34.019 -44.606 1.00 45.44 160 THR A C 1
ATOM 1238 O O . THR A 1 160 ? -0.570 34.279 -43.571 1.00 45.44 160 THR A O 1
ATOM 1241 N N . ALA A 1 161 ? 0.091 32.757 -45.034 1.00 46.38 161 ALA A N 1
ATOM 1242 C CA . ALA A 1 161 ? -0.552 31.700 -44.244 1.00 46.38 161 ALA A CA 1
ATOM 1243 C C . ALA A 1 161 ? 0.034 30.310 -44.497 1.00 46.38 161 ALA A C 1
ATOM 1245 O O . ALA A 1 161 ? -0.521 29.540 -45.268 1.00 46.38 161 ALA A O 1
ATOM 1246 N N . CYS A 1 162 ? 1.117 29.953 -43.805 1.00 35.94 162 CYS A N 1
ATOM 1247 C CA . CYS A 1 162 ? 1.497 28.549 -43.634 1.00 35.94 162 CYS A CA 1
ATOM 1248 C C . CYS A 1 162 ? 1.741 28.331 -42.109 1.00 35.94 162 CYS A C 1
ATOM 1250 O O . CYS A 1 162 ? 2.839 28.521 -41.596 1.00 35.94 162 CYS A O 1
ATOM 1252 N N . ARG A 1 163 ? 0.658 28.033 -41.358 1.00 36.84 163 ARG A N 1
ATOM 1253 C CA . ARG A 1 163 ? 0.662 27.529 -39.960 1.00 36.84 163 ARG A CA 1
ATOM 1254 C C . ARG A 1 163 ? 0.614 25.991 -40.047 1.00 36.84 163 ARG A C 1
ATOM 1256 O O . ARG A 1 163 ? -0.215 25.502 -40.814 1.00 36.84 163 ARG A O 1
ATOM 1263 N N . PRO A 1 164 ? 1.438 25.207 -39.328 1.00 38.34 164 PRO A N 1
ATOM 1264 C CA . PRO A 1 164 ? 1.394 23.756 -39.467 1.00 38.34 164 PRO A CA 1
ATOM 1265 C C . PRO A 1 164 ? 0.168 23.173 -38.752 1.00 38.34 164 PRO A C 1
ATOM 1267 O O . PRO A 1 164 ? -0.034 23.386 -37.557 1.00 38.34 164 PRO A O 1
ATOM 1270 N N . SER A 1 165 ? -0.647 22.432 -39.503 1.00 37.06 165 SER A N 1
ATOM 1271 C CA . SER A 1 165 ? -1.662 21.520 -38.979 1.00 37.06 165 SER A CA 1
ATOM 1272 C C . SER A 1 165 ? -0.956 20.287 -38.408 1.00 37.06 165 SER A C 1
ATOM 1274 O O . SER A 1 165 ? -0.360 19.505 -39.145 1.00 37.06 165 SER A O 1
ATOM 1276 N N . LEU A 1 166 ? -1.018 20.126 -37.085 1.00 46.09 166 LEU A N 1
ATOM 1277 C CA . LEU A 1 166 ? -0.837 18.838 -36.421 1.00 46.09 166 LEU A CA 1
ATOM 1278 C C . LEU A 1 166 ? -2.034 17.963 -36.802 1.00 46.09 166 LEU A C 1
ATOM 1280 O O . LEU A 1 166 ? -3.138 18.183 -36.304 1.00 46.09 166 LEU A O 1
ATOM 1284 N N . SER A 1 167 ? -1.839 16.994 -37.697 1.00 36.44 167 SER A N 1
ATOM 1285 C CA . SER A 1 167 ? -2.832 15.948 -37.939 1.00 36.44 167 SER A CA 1
ATOM 1286 C C . SER A 1 167 ? -2.339 14.643 -37.329 1.00 36.44 167 SER A C 1
ATOM 1288 O O . SER A 1 167 ? -1.500 13.935 -37.879 1.00 36.44 167 SER A O 1
ATOM 1290 N N . SER A 1 168 ? -2.859 14.402 -36.129 1.00 43.31 168 SER A N 1
ATOM 1291 C CA . SER A 1 168 ? -2.924 13.115 -35.451 1.00 43.31 168 SER A CA 1
ATOM 1292 C C . SER A 1 168 ? -3.550 12.061 -36.362 1.00 43.31 168 SER A C 1
ATOM 1294 O O . SER A 1 168 ? -4.632 12.309 -36.888 1.00 43.31 168 SER A O 1
ATOM 1296 N N . LYS A 1 169 ? -2.912 10.892 -36.495 1.00 38.12 169 LYS A N 1
ATOM 1297 C CA . LYS A 1 169 ? -3.581 9.608 -36.754 1.00 38.12 169 LYS A CA 1
ATOM 1298 C C . LYS A 1 169 ? -2.724 8.449 -36.231 1.00 38.12 169 LYS A C 1
ATOM 1300 O O . LYS A 1 169 ? -1.799 7.987 -36.889 1.00 38.12 169 LYS A O 1
ATOM 1305 N N . MET A 1 170 ? -3.059 8.024 -35.013 1.00 38.75 170 MET A N 1
ATOM 1306 C CA . MET A 1 170 ? -2.965 6.631 -34.563 1.00 38.75 170 MET A CA 1
ATOM 1307 C C . MET A 1 170 ? -4.034 5.769 -35.271 1.00 38.75 170 MET A C 1
ATOM 1309 O O . MET A 1 170 ? -5.065 6.313 -35.672 1.00 38.75 170 MET A O 1
ATOM 1313 N N . LEU A 1 171 ? -3.814 4.442 -35.259 1.00 38.25 171 LEU A N 1
ATOM 1314 C CA . LEU A 1 171 ? -4.718 3.319 -35.608 1.00 38.25 171 LEU A CA 1
ATOM 1315 C C . LEU A 1 171 ? -4.861 3.077 -37.125 1.00 38.25 171 LEU A C 1
ATOM 1317 O O . LEU A 1 171 ? -5.146 4.007 -37.872 1.00 38.25 171 LEU A O 1
ATOM 1321 N N . ASN A 1 172 ? -4.680 1.871 -37.672 1.00 37.00 172 ASN A N 1
ATOM 1322 C CA . ASN A 1 172 ? -4.789 0.496 -37.167 1.00 37.00 172 ASN A CA 1
ATOM 1323 C C . ASN A 1 172 ? -3.831 -0.408 -37.964 1.00 37.00 172 ASN A C 1
ATOM 1325 O O . ASN A 1 172 ? -3.708 -0.147 -39.184 1.00 37.00 172 ASN A O 1
#

Sequence (172 aa):
MPRGITQEQVSAAANALVSAGDKPTVEKIRQALGTGSPNTVTRMLDTWRGTLAQHLQEVIRLPNVPPEAGQAFAEVWRLAVAHAETFARTALTEEQNSLLAAQSDLTQERKLWEIAWPKRSPTRPSTPLNGRRPTYSSANARCWWSNWKRSGAICCSNATACRPSLSSKMLN

Foldseek 3Di:
DDPADDLVLLLVQCVVCVVVVHHSDLVSSCVVVVDDDSVVSVVSVVVSVVVVVVVVVVVVPPPCPPVVVVVVVVVVVVVVVVVVVVVVVVVVVVVVVVVVVVVVVVVVVVVVVVVVDDPPPVPPPPDPPDDDDPDDDVPDPDDPPPPPPDDDDDDPPDDDDDDDDPDDDDDD

Mean predicted aligned error: 19.0 Å

Organism: NCBI:txid2282381